Protein AF-A0A656JVA5-F1 (afdb_monomer_lite)

Foldseek 3Di:
DVVPDDPDDDDDQDDDDPVDDSLPDPPQFPHDQFDADPVGHTDHAPDPDSNTRGPVVSCVVVPPDDD

Organism: NCBI:txid1194405

Radius of gyration: 14.87 Å; chains: 1; bounding box: 41×32×40 Å

Sequence (67 aa):
MVGAISNCRWYERGLLHPFLDYDEVPAYLNTLVDPMDSDGFVHLSEKPGLGEDINFSYIETHTEQRY

Secondary structure (DSSP, 8-state):
-GGG-SS----------TTS-TTSPPTTBSS-SS-B-TTSPBPPP-SSTT---B-HHHHHHT-S---

pLDDT: mean 95.86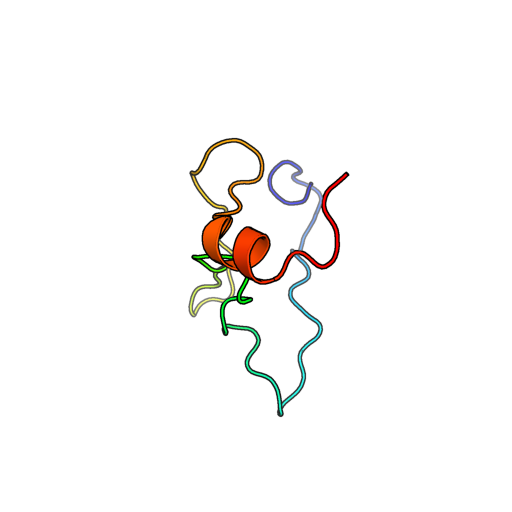, std 5.15, range [64.94, 98.31]

Structure (mmCIF, N/CA/C/O backbone):
data_AF-A0A656JVA5-F1
#
_entry.id   AF-A0A656JVA5-F1
#
loop_
_atom_site.group_PDB
_atom_site.id
_atom_site.type_symbol
_atom_site.label_atom_id
_atom_site.label_alt_id
_atom_site.label_comp_id
_atom_site.label_asym_id
_atom_site.label_entity_id
_atom_site.label_seq_id
_atom_site.pdbx_PDB_ins_code
_atom_site.Cartn_x
_atom_site.Cartn_y
_atom_site.Cartn_z
_atom_site.occupancy
_atom_site.B_iso_or_equiv
_atom_site.auth_seq_id
_atom_site.auth_comp_id
_atom_site.auth_asym_id
_atom_site.auth_atom_id
_atom_site.pdbx_PDB_model_num
ATOM 1 N N . MET A 1 1 ? 11.617 3.314 5.546 1.00 64.94 1 MET A N 1
ATOM 2 C CA . MET A 1 1 ? 13.099 3.347 5.619 1.00 64.94 1 MET A CA 1
ATOM 3 C C . MET A 1 1 ? 13.743 3.153 4.250 1.00 64.94 1 MET A C 1
ATOM 5 O O . MET A 1 1 ? 14.548 3.997 3.893 1.00 64.94 1 MET A O 1
ATOM 9 N N . VAL A 1 2 ? 13.363 2.131 3.463 1.00 90.19 2 VAL A N 1
ATOM 10 C CA . VAL A 1 2 ? 13.959 1.872 2.131 1.00 90.19 2 VAL A CA 1
ATOM 11 C C . VAL A 1 2 ? 13.879 3.068 1.171 1.00 90.19 2 VAL A C 1
ATOM 13 O O . VAL A 1 2 ? 14.852 3.373 0.500 1.00 90.19 2 VAL A O 1
ATOM 16 N N . GLY A 1 3 ? 12.758 3.798 1.173 1.00 91.25 3 GLY A N 1
ATOM 17 C CA . GLY A 1 3 ? 12.530 4.941 0.283 1.00 91.25 3 GLY A CA 1
ATOM 18 C C . GLY A 1 3 ? 13.349 6.200 0.580 1.00 91.25 3 GLY A C 1
ATOM 19 O O . GLY A 1 3 ? 13.241 7.175 -0.151 1.00 91.25 3 GLY A O 1
ATOM 20 N N . ALA A 1 4 ? 14.132 6.209 1.661 1.00 95.31 4 ALA A N 1
ATOM 21 C CA . ALA A 1 4 ? 14.866 7.389 2.123 1.00 95.31 4 ALA A CA 1
ATOM 22 C C . ALA A 1 4 ? 16.364 7.124 2.362 1.00 95.31 4 ALA A C 1
ATOM 24 O O . ALA A 1 4 ? 17.066 8.000 2.863 1.00 95.31 4 ALA A O 1
ATOM 25 N N . ILE A 1 5 ? 16.862 5.926 2.035 1.00 97.00 5 ILE A N 1
ATOM 26 C CA . ILE A 1 5 ? 18.263 5.530 2.234 1.00 97.00 5 ILE A CA 1
ATOM 27 C C . ILE A 1 5 ? 18.850 4.988 0.931 1.00 97.00 5 ILE A C 1
ATOM 29 O O . ILE A 1 5 ? 18.170 4.312 0.169 1.00 97.00 5 ILE A O 1
ATOM 33 N N . SER A 1 6 ? 20.129 5.261 0.677 1.00 95.12 6 SER A N 1
ATOM 34 C CA . SER A 1 6 ? 20.807 4.867 -0.568 1.00 95.12 6 SER A CA 1
ATOM 35 C C . SER A 1 6 ? 21.560 3.537 -0.478 1.00 95.12 6 SER A C 1
ATOM 37 O O . SER A 1 6 ? 21.949 2.974 -1.497 1.00 95.12 6 SER A O 1
ATOM 39 N N . ASN A 1 7 ? 21.788 3.023 0.732 1.00 96.69 7 ASN A N 1
ATOM 40 C CA . ASN A 1 7 ? 22.559 1.806 0.992 1.00 96.69 7 ASN A CA 1
ATOM 41 C C . ASN A 1 7 ? 21.678 0.567 1.230 1.00 96.69 7 ASN A C 1
ATOM 43 O O . ASN A 1 7 ? 22.119 -0.387 1.870 1.00 96.69 7 ASN A O 1
ATOM 47 N N . CYS A 1 8 ? 20.445 0.568 0.719 1.00 96.88 8 CYS A N 1
ATOM 48 C CA . CYS A 1 8 ? 19.566 -0.596 0.716 1.00 96.88 8 CYS A CA 1
ATOM 49 C C . CYS A 1 8 ? 19.250 -1.003 -0.722 1.00 96.88 8 CYS A C 1
ATOM 51 O O . CYS A 1 8 ? 18.964 -0.155 -1.561 1.00 96.88 8 CYS A O 1
ATOM 53 N N . ARG A 1 9 ? 19.339 -2.303 -1.014 1.00 96.00 9 ARG A N 1
ATOM 54 C CA . ARG A 1 9 ? 19.182 -2.817 -2.379 1.00 96.00 9 ARG A CA 1
ATOM 55 C C . ARG A 1 9 ? 17.735 -3.158 -2.727 1.00 96.00 9 ARG A C 1
ATOM 57 O O . ARG A 1 9 ? 17.366 -3.037 -3.886 1.00 96.00 9 ARG A O 1
ATOM 64 N N . TRP A 1 10 ? 16.951 -3.608 -1.752 1.00 97.19 10 TRP A N 1
ATOM 65 C CA . TRP A 1 10 ? 15.644 -4.205 -2.000 1.00 97.19 10 TRP A CA 1
ATOM 66 C C . TRP A 1 10 ? 14.620 -3.728 -0.982 1.00 97.19 10 TRP A C 1
ATOM 68 O O . TRP A 1 10 ? 14.924 -3.605 0.204 1.00 97.19 10 TRP A O 1
ATOM 78 N N . TYR A 1 11 ? 13.399 -3.520 -1.460 1.00 97.31 11 TYR A N 1
ATOM 79 C CA . TYR A 1 11 ? 12.206 -3.593 -0.633 1.00 97.31 11 TYR A CA 1
ATOM 80 C C . TYR A 1 11 ? 11.780 -5.062 -0.550 1.00 97.31 11 TYR A C 1
ATOM 82 O O . TYR A 1 11 ? 11.735 -5.747 -1.571 1.00 97.31 11 TYR A O 1
ATOM 90 N N . GLU A 1 12 ? 11.513 -5.565 0.650 1.00 97.62 12 GLU A N 1
ATOM 91 C CA . GLU A 1 12 ? 11.003 -6.923 0.821 1.00 97.62 12 GLU A CA 1
ATOM 92 C C . GLU A 1 12 ? 9.493 -6.936 0.567 1.00 97.62 12 GLU A C 1
ATOM 94 O O . GLU A 1 12 ? 8.747 -6.275 1.285 1.00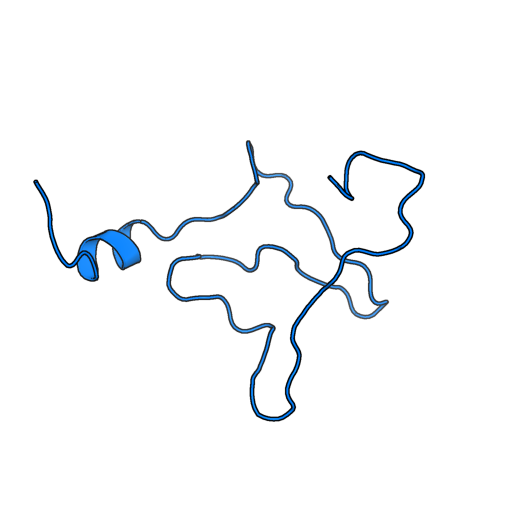 97.62 12 GLU A O 1
ATOM 99 N N . ARG A 1 13 ? 9.058 -7.695 -0.445 1.00 97.44 13 ARG A N 1
ATOM 100 C CA . ARG A 1 13 ? 7.650 -7.846 -0.827 1.00 97.44 13 ARG A CA 1
ATOM 101 C C . ARG A 1 13 ? 7.201 -9.288 -0.618 1.00 97.44 13 ARG A C 1
ATOM 103 O O . ARG A 1 13 ? 7.580 -10.175 -1.384 1.00 97.44 13 ARG A O 1
ATOM 110 N N . GLY A 1 14 ? 6.434 -9.534 0.437 1.00 96.19 14 GLY A N 1
ATOM 111 C CA . GLY A 1 14 ? 5.986 -10.878 0.785 1.00 96.19 14 GLY A CA 1
ATOM 112 C C . GLY A 1 14 ? 5.439 -11.003 2.209 1.00 96.19 14 GLY A C 1
ATOM 113 O O . GLY A 1 14 ? 5.239 -10.008 2.899 1.00 96.19 14 GLY A O 1
ATOM 114 N N . LEU A 1 15 ? 5.178 -12.222 2.687 1.00 97.25 15 LEU A N 1
ATOM 115 C CA . LEU A 1 15 ? 5.478 -13.515 2.045 1.00 97.25 15 LEU A CA 1
ATOM 116 C C . LEU A 1 15 ? 4.569 -13.832 0.844 1.00 97.25 15 LEU A C 1
ATOM 118 O O . LEU A 1 15 ? 3.432 -13.379 0.783 1.00 97.25 15 LEU A O 1
ATOM 122 N N . LEU A 1 16 ? 5.072 -14.648 -0.089 1.00 98.00 16 LEU A N 1
ATOM 123 C CA . LEU A 1 16 ? 4.339 -15.083 -1.283 1.00 98.00 16 LEU A CA 1
ATOM 124 C C . LEU A 1 16 ? 4.022 -16.579 -1.210 1.00 98.00 16 LEU A C 1
ATOM 126 O O . LEU A 1 16 ? 4.874 -17.384 -0.825 1.00 98.00 16 LEU A O 1
ATOM 130 N N . HIS A 1 17 ? 2.809 -16.958 -1.612 1.00 98.19 17 HIS A N 1
ATOM 131 C CA . HIS A 1 17 ? 2.380 -18.352 -1.695 1.00 98.19 17 HIS A CA 1
ATOM 132 C C . HIS A 1 17 ? 1.514 -18.570 -2.947 1.00 98.19 17 HIS A C 1
ATOM 134 O O . HIS A 1 17 ? 0.639 -17.750 -3.192 1.00 98.19 17 HIS A O 1
ATOM 140 N N . PRO A 1 18 ? 1.651 -19.683 -3.699 1.00 98.19 18 PRO A N 1
ATOM 141 C CA . PRO A 1 18 ? 0.885 -19.915 -4.935 1.00 98.19 18 PRO A CA 1
ATOM 142 C C . PRO A 1 18 ? -0.644 -19.937 -4.789 1.00 98.19 18 PRO A C 1
ATOM 144 O O . PRO A 1 18 ? -1.353 -19.958 -5.789 1.00 98.19 18 PRO A O 1
ATOM 147 N N . PHE A 1 19 ? -1.150 -20.015 -3.557 1.00 98.25 19 PHE A N 1
ATOM 148 C CA . PHE A 1 19 ? -2.589 -20.057 -3.260 1.00 98.25 19 PHE A CA 1
ATOM 149 C C . PHE A 1 19 ? -3.153 -18.705 -2.822 1.00 98.25 19 PHE A C 1
ATOM 151 O O . PHE A 1 19 ? -4.334 -18.633 -2.499 1.00 98.25 19 PHE A O 1
ATOM 158 N N . LEU A 1 20 ? -2.319 -17.669 -2.757 1.00 97.12 20 LEU A N 1
ATOM 159 C CA . LEU A 1 20 ? -2.712 -16.334 -2.334 1.00 97.12 20 LEU A CA 1
ATOM 160 C C . LEU A 1 20 ? -2.291 -15.341 -3.407 1.00 97.12 20 LEU A C 1
ATOM 162 O O . LEU A 1 20 ? -1.154 -15.380 -3.878 1.00 97.12 20 LEU A O 1
ATOM 166 N N . ASP A 1 21 ? -3.212 -14.456 -3.764 1.00 97.25 21 ASP A N 1
ATOM 167 C CA . ASP A 1 21 ? -2.884 -13.290 -4.564 1.00 97.25 21 ASP A CA 1
ATOM 168 C C . ASP A 1 21 ? -2.395 -12.185 -3.623 1.00 97.25 21 ASP A C 1
ATOM 170 O O . ASP A 1 21 ? -3.147 -11.696 -2.785 1.00 97.25 21 ASP A O 1
ATOM 174 N N . TYR A 1 22 ? -1.113 -11.834 -3.716 1.00 97.31 22 TYR A N 1
ATOM 175 C CA . TYR A 1 22 ? -0.546 -10.753 -2.905 1.00 97.31 22 TYR A CA 1
ATOM 176 C C . TYR A 1 22 ? -1.063 -9.382 -3.356 1.00 97.31 22 TYR A C 1
ATOM 178 O O . TYR A 1 22 ? -1.086 -8.442 -2.566 1.00 97.31 22 TYR A O 1
ATOM 186 N N . ASP A 1 23 ? -1.477 -9.261 -4.618 1.00 97.06 23 ASP A N 1
ATOM 187 C CA . ASP A 1 23 ? -1.917 -7.992 -5.191 1.00 97.06 23 ASP A CA 1
ATOM 188 C C . ASP A 1 23 ? -3.385 -7.685 -4.838 1.00 97.06 23 ASP A C 1
ATOM 190 O O . ASP A 1 23 ? -3.883 -6.595 -5.135 1.00 97.06 23 ASP A O 1
ATOM 194 N N . GLU A 1 24 ? -4.072 -8.607 -4.149 1.00 97.38 24 GLU A N 1
ATOM 195 C CA . GLU A 1 24 ? -5.373 -8.346 -3.542 1.00 97.38 24 GLU A CA 1
ATOM 196 C C . GLU A 1 24 ? -5.238 -7.286 -2.439 1.00 97.38 24 GLU A C 1
ATOM 198 O O . GLU A 1 24 ? -4.498 -7.440 -1.467 1.00 97.38 24 GLU A O 1
ATOM 203 N N . VAL A 1 25 ? -5.982 -6.185 -2.580 1.00 97.62 25 VAL A N 1
ATOM 204 C CA . VAL A 1 25 ? -5.959 -5.094 -1.602 1.00 97.62 25 VAL A CA 1
ATOM 205 C C . VAL A 1 25 ? -6.584 -5.576 -0.286 1.00 97.62 25 VAL A C 1
ATOM 207 O O . VAL A 1 25 ? -7.751 -5.977 -0.287 1.00 97.62 25 VAL A O 1
ATOM 210 N N . PRO A 1 26 ? -5.871 -5.496 0.857 1.00 97.12 26 PRO A N 1
ATOM 211 C CA . PRO A 1 26 ? -6.443 -5.844 2.153 1.00 97.12 26 PRO A CA 1
ATOM 212 C C . PRO A 1 26 ? -7.701 -5.023 2.443 1.00 97.12 26 PRO A C 1
ATOM 214 O O . PRO A 1 26 ? -7.713 -3.818 2.219 1.00 97.12 26 PRO A O 1
ATOM 217 N N . ALA A 1 27 ? -8.739 -5.637 3.014 1.00 97.94 27 ALA A N 1
ATOM 218 C CA . ALA A 1 27 ? -10.059 -5.004 3.156 1.00 97.94 27 ALA A CA 1
ATOM 219 C C . ALA A 1 27 ? -10.074 -3.671 3.939 1.00 97.94 27 ALA A C 1
ATOM 221 O O . ALA A 1 27 ? -10.944 -2.825 3.727 1.00 97.94 27 ALA A O 1
ATOM 222 N N . TYR A 1 28 ? -9.103 -3.465 4.834 1.00 98.06 28 TYR A N 1
ATOM 223 C CA . TYR A 1 28 ? -8.946 -2.222 5.594 1.00 98.06 28 TYR A CA 1
ATOM 224 C C . TYR A 1 28 ? -8.215 -1.108 4.819 1.00 98.06 28 TYR A C 1
ATOM 226 O O . TYR A 1 28 ? -8.029 -0.016 5.358 1.00 98.06 28 TYR A O 1
ATOM 234 N N . LEU A 1 29 ? -7.819 -1.353 3.569 1.00 98.19 29 LEU A N 1
ATOM 235 C CA . LEU A 1 29 ? -7.204 -0.397 2.652 1.00 98.19 29 LEU A CA 1
ATOM 236 C C . LEU A 1 29 ? -8.076 -0.228 1.398 1.00 98.19 29 LEU A C 1
ATOM 238 O O . LEU A 1 29 ? -8.750 -1.156 0.961 1.00 98.19 29 LEU A O 1
ATOM 242 N N . ASN A 1 30 ? -8.057 0.962 0.798 1.00 98.06 30 ASN A N 1
ATOM 243 C CA . ASN A 1 30 ? -8.707 1.230 -0.490 1.00 98.06 30 ASN A CA 1
ATOM 244 C C . ASN A 1 30 ? -7.771 0.951 -1.678 1.00 98.06 30 ASN A C 1
ATOM 246 O O . ASN A 1 30 ? -8.239 0.714 -2.789 1.00 98.06 30 ASN A O 1
ATOM 250 N N . THR A 1 31 ? -6.452 1.001 -1.460 1.00 97.44 31 THR A N 1
ATOM 251 C CA . THR A 1 31 ? -5.426 0.751 -2.483 1.00 97.44 31 THR A CA 1
ATOM 252 C C . THR A 1 31 ? -4.242 -0.007 -1.894 1.00 97.44 31 THR A C 1
ATOM 254 O O . THR A 1 31 ? -3.934 0.151 -0.712 1.00 97.44 31 THR A O 1
ATOM 257 N N . LEU A 1 32 ? -3.540 -0.775 -2.729 1.00 96.62 32 LEU A N 1
ATOM 258 C CA . LEU A 1 32 ? -2.301 -1.453 -2.349 1.00 96.62 32 LEU A CA 1
ATOM 259 C C . LEU A 1 32 ? -1.224 -0.435 -1.927 1.00 96.62 32 LEU A C 1
ATOM 261 O O . LEU A 1 32 ? -1.116 0.639 -2.523 1.00 96.62 32 LEU A O 1
ATOM 265 N N . VAL A 1 33 ? -0.447 -0.763 -0.893 1.00 95.12 33 VAL A N 1
ATOM 266 C CA . VAL A 1 33 ? 0.573 0.139 -0.322 1.00 95.12 33 VAL A CA 1
ATOM 267 C C . VAL A 1 33 ? 1.903 0.094 -1.083 1.00 95.12 33 VAL A C 1
ATOM 269 O O . VAL A 1 33 ? 2.645 1.073 -1.101 1.00 95.12 33 VAL A O 1
ATOM 272 N N . ASP A 1 34 ? 2.187 -1.030 -1.734 1.00 96.81 34 ASP A N 1
ATOM 273 C CA . ASP A 1 34 ? 3.441 -1.350 -2.411 1.00 96.81 34 ASP A CA 1
ATOM 274 C C . ASP A 1 34 ? 3.197 -1.895 -3.839 1.00 96.81 34 ASP A C 1
ATOM 276 O O . ASP A 1 34 ? 3.601 -3.017 -4.173 1.00 96.81 34 ASP A O 1
ATOM 280 N N . PRO A 1 35 ? 2.522 -1.116 -4.713 1.00 96.94 35 PRO A N 1
ATOM 281 C CA . PRO A 1 35 ? 2.301 -1.517 -6.096 1.00 96.94 35 PRO A CA 1
ATOM 282 C C . PRO A 1 35 ? 3.635 -1.713 -6.820 1.00 96.94 35 PRO A C 1
ATOM 284 O O . PRO A 1 35 ? 4.522 -0.857 -6.756 1.00 96.94 35 PRO A O 1
ATOM 287 N N . MET A 1 36 ? 3.753 -2.839 -7.522 1.00 97.88 36 MET A N 1
ATOM 288 C CA . MET A 1 36 ? 4.936 -3.211 -8.291 1.00 97.88 36 MET A CA 1
ATOM 289 C C . MET A 1 36 ? 4.605 -3.217 -9.783 1.00 97.88 36 MET A C 1
ATOM 291 O O . MET A 1 36 ? 3.579 -3.762 -10.189 1.00 97.88 36 MET A O 1
ATOM 295 N N . ASP A 1 37 ? 5.451 -2.595 -10.599 1.00 97.69 37 ASP A N 1
ATOM 296 C CA . ASP A 1 37 ? 5.303 -2.646 -12.054 1.00 97.69 37 ASP A CA 1
ATOM 297 C C . ASP A 1 37 ? 5.777 -3.987 -12.647 1.00 97.69 37 ASP A C 1
ATOM 299 O O . ASP A 1 37 ? 6.291 -4.867 -11.952 1.00 97.69 37 ASP A O 1
ATOM 303 N N . SER A 1 38 ? 5.606 -4.154 -13.961 1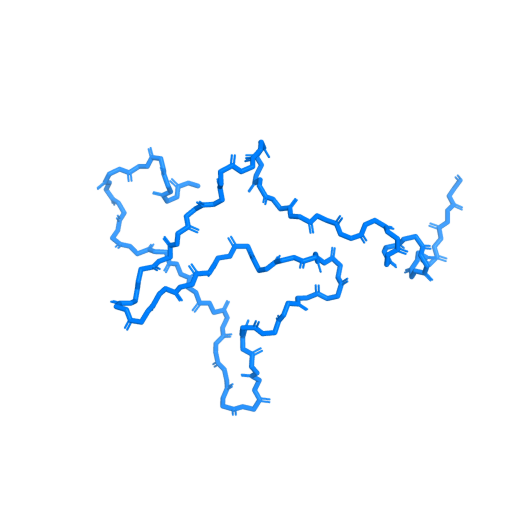.00 98.06 38 SER A N 1
ATOM 304 C CA . SER A 1 38 ? 6.032 -5.364 -14.675 1.00 98.06 38 SER A CA 1
ATOM 305 C C . SER A 1 38 ? 7.548 -5.573 -14.705 1.00 98.06 38 SER A C 1
ATOM 307 O O . SER A 1 38 ? 7.994 -6.682 -15.001 1.00 98.06 38 SER A O 1
ATOM 309 N N . ASP A 1 39 ? 8.329 -4.531 -14.416 1.00 98.31 39 ASP A N 1
ATOM 310 C CA . ASP A 1 39 ? 9.792 -4.569 -14.394 1.00 98.31 39 ASP A CA 1
ATOM 311 C C . ASP A 1 39 ? 10.340 -4.895 -12.989 1.00 98.31 39 ASP A C 1
ATOM 313 O O . ASP A 1 39 ? 11.549 -5.065 -12.814 1.00 98.31 39 ASP A O 1
ATOM 317 N N . GLY A 1 40 ? 9.459 -5.047 -11.991 1.00 97.69 40 GLY A N 1
ATOM 318 C CA . GLY A 1 40 ? 9.801 -5.453 -10.628 1.00 97.69 40 GLY A CA 1
ATOM 319 C C . GLY A 1 40 ? 10.141 -4.296 -9.687 1.00 97.69 40 GLY A C 1
ATOM 320 O O . GLY A 1 40 ? 10.773 -4.526 -8.652 1.00 97.69 40 GLY A O 1
ATOM 321 N N . PHE A 1 41 ? 9.750 -3.061 -10.016 1.00 98.00 41 PHE A N 1
ATOM 322 C CA . PHE A 1 41 ? 9.959 -1.896 -9.154 1.00 98.00 41 PHE A CA 1
ATOM 323 C C . PHE A 1 41 ? 8.703 -1.552 -8.359 1.00 98.00 41 PHE A C 1
ATOM 325 O O . PHE A 1 41 ? 7.621 -1.381 -8.920 1.00 98.00 41 PHE A O 1
ATOM 332 N N . VAL A 1 42 ? 8.866 -1.412 -7.041 1.00 97.56 42 VAL A N 1
ATOM 333 C CA . VAL A 1 42 ? 7.817 -0.908 -6.147 1.00 97.56 42 VAL A CA 1
ATOM 334 C C . VAL A 1 42 ? 7.816 0.617 -6.168 1.00 97.56 42 VAL A C 1
ATOM 336 O O . VAL A 1 42 ? 8.846 1.246 -5.904 1.00 97.56 42 VAL A O 1
ATOM 339 N N . HIS A 1 43 ? 6.654 1.209 -6.437 1.00 96.44 43 HIS A N 1
ATOM 340 C CA . HIS A 1 43 ? 6.472 2.660 -6.490 1.00 96.44 43 HIS A CA 1
ATOM 341 C C . HIS A 1 43 ? 5.896 3.180 -5.177 1.00 96.44 43 HIS A C 1
ATOM 343 O O . HIS A 1 43 ? 4.848 2.729 -4.719 1.00 96.44 43 HIS A O 1
ATOM 349 N N . LEU A 1 44 ? 6.585 4.143 -4.561 1.00 94.81 44 LEU A N 1
ATOM 350 C CA . LEU A 1 44 ? 6.107 4.770 -3.330 1.00 94.81 44 LEU A CA 1
ATOM 351 C C . LEU A 1 44 ? 4.900 5.668 -3.609 1.00 94.81 44 LEU A C 1
ATOM 353 O O . LEU A 1 44 ? 4.863 6.395 -4.599 1.00 94.81 44 LEU A O 1
ATOM 357 N N . SER A 1 45 ? 3.945 5.651 -2.682 1.00 95.06 45 SER A N 1
ATOM 358 C CA . SER A 1 45 ? 2.777 6.528 -2.707 1.00 95.06 45 SER A CA 1
ATOM 359 C C . SER A 1 45 ? 3.178 8.005 -2.616 1.00 95.06 45 SER A C 1
ATOM 361 O O . SER A 1 45 ? 4.015 8.386 -1.798 1.00 95.06 45 SER A O 1
ATOM 363 N N . GLU A 1 46 ? 2.524 8.851 -3.413 1.00 94.81 46 GLU A N 1
ATOM 364 C CA . GLU A 1 46 ? 2.654 10.315 -3.342 1.00 94.81 46 GLU A CA 1
ATOM 365 C C . GLU A 1 46 ? 1.744 10.942 -2.264 1.00 94.81 46 GLU A C 1
ATOM 367 O O . GLU A 1 46 ? 1.724 12.162 -2.080 1.00 94.81 46 GLU A O 1
ATOM 372 N N . LYS A 1 47 ? 0.954 10.128 -1.548 1.00 95.62 47 LYS A N 1
ATOM 373 C CA . LYS A 1 47 ? 0.045 10.605 -0.497 1.00 95.62 47 LYS A CA 1
ATOM 374 C C . LYS A 1 47 ? 0.822 11.045 0.756 1.00 95.62 47 LYS A C 1
ATOM 376 O O . LYS A 1 47 ? 1.902 10.526 1.032 1.00 95.62 47 LYS A O 1
ATOM 381 N N . PRO A 1 48 ? 0.270 11.971 1.564 1.00 96.81 48 PRO A N 1
ATOM 382 C CA . PRO A 1 48 ? 0.914 12.416 2.797 1.00 96.81 48 PRO A CA 1
ATOM 383 C C . PRO A 1 48 ? 1.153 11.293 3.818 1.00 96.81 48 PRO A C 1
ATOM 385 O O . PRO A 1 48 ? 0.431 10.296 3.868 1.00 96.81 48 PRO A O 1
ATOM 388 N N . GLY A 1 49 ? 2.117 11.511 4.716 1.00 95.50 49 GLY A N 1
ATOM 389 C CA . GLY A 1 49 ? 2.417 10.583 5.807 1.00 95.50 49 GLY A CA 1
ATOM 390 C C . GLY A 1 49 ? 3.057 9.291 5.303 1.00 95.50 49 GLY A C 1
ATOM 391 O O . GLY A 1 49 ? 3.994 9.336 4.513 1.00 95.50 49 GLY A O 1
ATOM 392 N N . LEU A 1 50 ? 2.565 8.143 5.779 1.00 95.62 50 LEU A N 1
ATOM 393 C CA . LEU A 1 50 ? 2.978 6.830 5.265 1.00 95.62 50 LEU A CA 1
ATOM 394 C C . LEU A 1 50 ? 2.333 6.495 3.910 1.00 95.62 50 LEU A C 1
ATOM 396 O O . LEU A 1 50 ? 2.734 5.531 3.270 1.00 95.62 50 LEU A O 1
ATOM 400 N N . GLY A 1 51 ? 1.347 7.285 3.477 1.00 95.81 51 GLY A N 1
ATOM 401 C CA . GLY A 1 51 ? 0.677 7.112 2.193 1.00 95.81 51 GLY A CA 1
ATOM 402 C C . GLY A 1 51 ? -0.309 5.942 2.117 1.00 95.81 51 GLY A C 1
ATOM 403 O O . GLY A 1 51 ? -0.780 5.643 1.020 1.00 95.81 51 GLY A O 1
ATOM 404 N N . GLU A 1 52 ? -0.639 5.316 3.253 1.00 97.38 52 GLU A N 1
ATOM 405 C CA . GLU A 1 52 ? -1.658 4.266 3.364 1.00 97.38 52 GLU A CA 1
ATOM 406 C C . GLU A 1 52 ? -3.061 4.837 3.129 1.00 97.38 52 GLU A C 1
ATOM 408 O O . GLU A 1 52 ? -3.501 5.770 3.805 1.00 97.38 52 GLU A O 1
ATOM 413 N N . ASP A 1 53 ? -3.780 4.268 2.162 1.00 97.75 53 ASP A N 1
ATOM 414 C CA . ASP A 1 53 ? -5.152 4.664 1.855 1.00 97.75 53 ASP A CA 1
ATOM 415 C C . ASP A 1 53 ? -6.143 3.867 2.702 1.00 97.75 53 ASP A C 1
ATOM 417 O O . ASP A 1 53 ? -6.643 2.827 2.282 1.00 97.75 53 ASP A O 1
ATOM 421 N N . ILE A 1 54 ? -6.376 4.323 3.928 1.00 98.31 54 ILE A N 1
ATOM 422 C CA . ILE A 1 54 ? -7.130 3.566 4.928 1.00 98.31 54 ILE A CA 1
ATOM 423 C C . ILE A 1 54 ? -8.637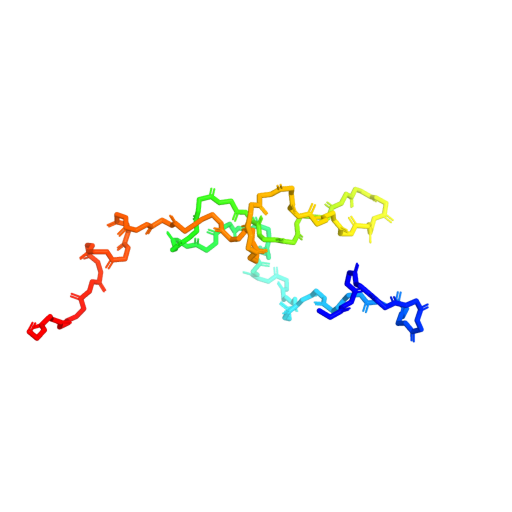 3.597 4.634 1.00 98.31 54 ILE A C 1
ATOM 425 O O . ILE A 1 54 ? -9.260 4.657 4.517 1.00 98.31 54 ILE A O 1
ATOM 429 N N . ASN A 1 55 ? -9.255 2.417 4.617 1.00 98.31 55 ASN A N 1
ATOM 430 C CA . ASN A 1 55 ? -10.702 2.253 4.568 1.00 98.31 55 ASN A CA 1
ATOM 431 C C . ASN A 1 55 ? -11.300 2.311 5.984 1.00 98.31 55 ASN A C 1
ATOM 433 O O . ASN A 1 55 ? -11.583 1.292 6.620 1.00 98.31 55 ASN A O 1
ATOM 437 N N . PHE A 1 56 ? -11.514 3.526 6.489 1.00 98.12 56 PHE A N 1
ATOM 438 C CA . PHE A 1 56 ? -12.091 3.729 7.822 1.00 98.12 56 PHE A CA 1
ATOM 439 C C . PHE A 1 56 ? -13.522 3.193 7.954 1.00 98.12 56 PHE A C 1
ATOM 441 O O . PHE A 1 56 ? -13.897 2.746 9.035 1.00 98.12 56 PHE A O 1
ATOM 448 N N . SER A 1 57 ? -14.296 3.177 6.866 1.00 98.25 57 SER A N 1
ATOM 449 C CA . SER A 1 57 ? -15.653 2.617 6.849 1.00 98.25 57 SER A CA 1
ATOM 450 C C . SER A 1 57 ? -15.643 1.111 7.121 1.00 98.25 57 SER A C 1
ATOM 452 O O . SER A 1 57 ? -16.455 0.606 7.900 1.00 98.25 57 SER A O 1
ATOM 454 N N . TYR A 1 58 ? -14.700 0.379 6.517 1.00 98.25 58 TYR A N 1
ATOM 455 C CA . TYR A 1 58 ? -14.505 -1.042 6.801 1.00 98.25 58 TYR A CA 1
ATOM 456 C C . TYR A 1 58 ? -14.114 -1.257 8.265 1.00 98.25 58 TYR A C 1
ATOM 458 O O . TYR A 1 58 ? -14.722 -2.073 8.952 1.00 98.25 58 TYR A O 1
ATOM 466 N N . ILE A 1 59 ? -13.151 -0.482 8.767 1.00 98.06 59 ILE A N 1
ATOM 467 C CA . ILE A 1 59 ? -12.689 -0.601 10.156 1.00 98.06 59 ILE A CA 1
ATOM 468 C C . ILE A 1 59 ? -13.837 -0.341 11.134 1.00 98.06 59 ILE A C 1
ATOM 470 O O . ILE A 1 59 ? -14.044 -1.123 12.057 1.00 98.06 59 ILE A O 1
ATOM 474 N N . GLU A 1 60 ? -14.616 0.721 10.928 1.00 97.44 60 GLU A N 1
ATOM 475 C CA . GLU A 1 60 ? -15.755 1.051 11.786 1.00 97.44 60 GLU A CA 1
ATOM 476 C C . GLU A 1 60 ? -16.803 -0.069 11.816 1.00 97.44 60 GLU A C 1
ATOM 478 O O . GLU A 1 60 ? -17.288 -0.420 12.890 1.00 97.44 60 GLU A O 1
ATOM 483 N N . THR A 1 61 ? -17.108 -0.671 10.665 1.00 97.94 61 THR A N 1
ATOM 484 C CA . THR A 1 61 ? -18.087 -1.769 10.568 1.00 97.94 61 THR A CA 1
ATOM 485 C C . THR A 1 61 ? -17.586 -3.102 11.132 1.00 97.94 61 THR A C 1
ATOM 487 O O . THR A 1 61 ? -18.407 -3.957 11.453 1.00 97.94 61 THR A O 1
ATOM 490 N N . HIS A 1 62 ? -16.272 -3.258 11.308 1.00 97.25 62 HIS A N 1
ATOM 491 C CA . HIS A 1 62 ? -15.618 -4.453 11.859 1.00 97.25 62 HIS A CA 1
ATOM 492 C C . HIS A 1 62 ? -14.900 -4.161 13.191 1.00 97.25 62 HIS A C 1
ATOM 494 O O . HIS A 1 62 ? -13.961 -4.856 13.576 1.00 97.25 62 HIS A O 1
ATOM 500 N N . THR A 1 63 ? -15.306 -3.101 13.900 1.00 96.56 63 THR A N 1
ATOM 501 C CA . THR A 1 63 ? -14.761 -2.772 15.223 1.00 96.56 63 THR A CA 1
ATOM 502 C C . THR A 1 63 ? -15.437 -3.632 16.292 1.00 96.56 63 THR A C 1
ATOM 504 O O . THR A 1 63 ? -16.625 -3.474 16.552 1.00 96.56 63 THR A O 1
ATOM 507 N N . GLU A 1 64 ? -14.667 -4.488 16.965 1.00 96.38 64 GLU A N 1
ATOM 508 C CA . GLU A 1 64 ? -15.178 -5.409 17.997 1.00 96.38 64 GLU A CA 1
ATOM 509 C C . GLU A 1 64 ? -15.614 -4.703 19.296 1.00 96.38 64 GLU A C 1
ATOM 511 O O . GLU A 1 64 ? -16.573 -5.111 19.950 1.00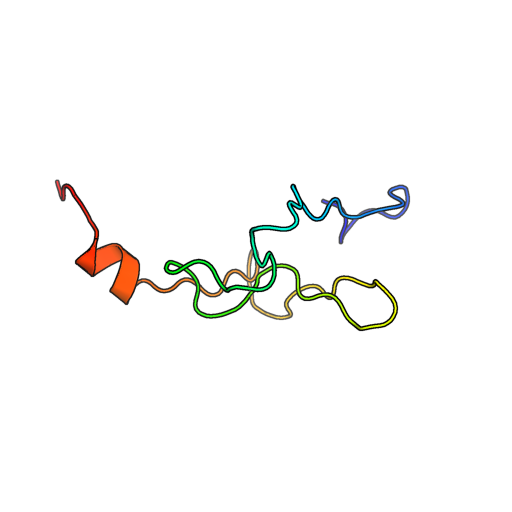 96.38 64 GLU A O 1
ATOM 516 N N . GLN A 1 65 ? -14.924 -3.628 19.691 1.00 92.62 65 GLN A N 1
ATOM 517 C CA . GLN A 1 65 ? -15.240 -2.873 20.905 1.00 92.62 65 GLN A CA 1
ATOM 518 C C . GLN A 1 65 ? -14.915 -1.386 20.732 1.00 92.62 65 GLN A C 1
ATOM 520 O O . GLN A 1 65 ? -13.848 -1.023 20.240 1.00 92.62 65 GLN A O 1
ATOM 525 N N . ARG A 1 66 ? -15.822 -0.520 21.199 1.00 85.81 66 ARG A N 1
ATOM 526 C CA . ARG A 1 66 ? -15.579 0.915 21.413 1.00 85.81 66 ARG A CA 1
ATOM 527 C C . ARG A 1 66 ? -15.714 1.219 22.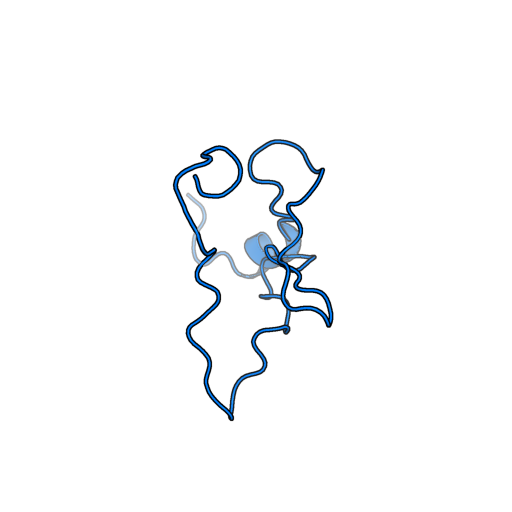908 1.00 85.81 66 ARG A C 1
ATOM 529 O O . ARG A 1 66 ? -16.624 0.696 23.548 1.00 85.81 66 ARG A O 1
ATOM 536 N N . TYR A 1 67 ? -14.772 1.992 23.443 1.00 73.56 67 TYR A N 1
ATOM 537 C CA . TYR A 1 67 ? -14.748 2.453 24.837 1.00 73.56 67 TYR A CA 1
ATOM 538 C C . TYR A 1 67 ? -15.465 3.796 24.977 1.00 73.56 67 TYR A C 1
ATOM 540 O O . TYR A 1 67 ? -15.322 4.621 24.045 1.00 73.56 67 TYR A O 1
#

InterPro domains:
  IPR036849 Enolase-like, C-terminal domain superfamily [G3DSA:3.20.20.120] (1-64)
  IPR036849 Enolase-like, C-terminal domain superfamily [SSF51604] (4-64)